Protein AF-A0A530JW94-F1 (afdb_monomer_lite)

Secondary structure (DSSP, 8-state):
-HHHHHHHHHHHHHHHHHHHHHHHHHS-GGGHHHHHHHHHHHHHHIIIIIHHHHHHHHHGGGT--HHHHHHHHH-----HHHHHHHHHHHHTT-TTHHHHHH-

pLDDT: mean 77.03, std 10.89, range [49.16, 93.44]

Radius of gyration: 18.01 Å; chains: 1; bounding box: 40×28×47 Å

Structure (mmCIF, N/CA/C/O backbone):
data_AF-A0A530JW94-F1
#
_entry.id   AF-A0A530JW94-F1
#
loop_
_atom_site.group_PDB
_atom_site.id
_atom_site.type_symbol
_atom_site.label_atom_id
_atom_site.label_alt_id
_atom_site.label_comp_id
_atom_site.label_asym_id
_atom_site.label_entity_id
_atom_site.label_seq_id
_atom_site.pdbx_PDB_ins_code
_atom_site.Cartn_x
_atom_site.Cartn_y
_atom_site.Cartn_z
_atom_site.occupancy
_atom_site.B_iso_or_equiv
_atom_site.auth_seq_id
_atom_site.auth_comp_id
_atom_site.auth_asym_id
_atom_site.auth_atom_id
_atom_site.pdbx_PDB_model_num
ATOM 1 N N . VAL A 1 1 ? 18.805 1.938 25.856 1.00 71.38 1 VAL A N 1
ATOM 2 C CA . VAL A 1 1 ? 17.730 1.459 24.942 1.00 71.38 1 VAL A CA 1
ATOM 3 C C . VAL A 1 1 ? 17.348 2.496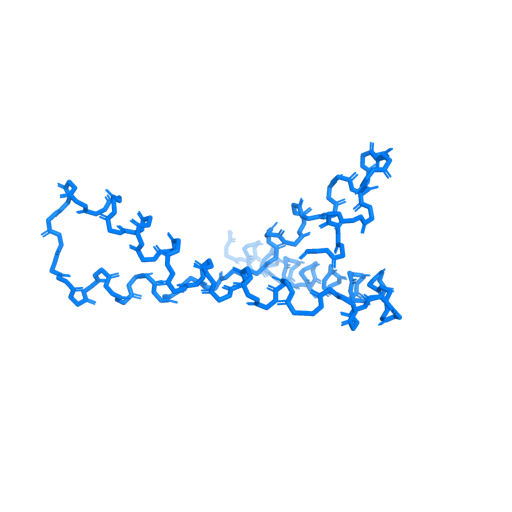 23.882 1.00 71.38 1 VAL A C 1
ATOM 5 O O . VAL A 1 1 ? 17.268 2.139 22.717 1.00 71.38 1 VAL A O 1
ATOM 8 N N . THR A 1 2 ? 17.179 3.778 24.227 1.00 82.81 2 THR A N 1
ATOM 9 C CA . THR A 1 2 ? 16.776 4.837 23.274 1.00 82.81 2 THR A CA 1
ATOM 1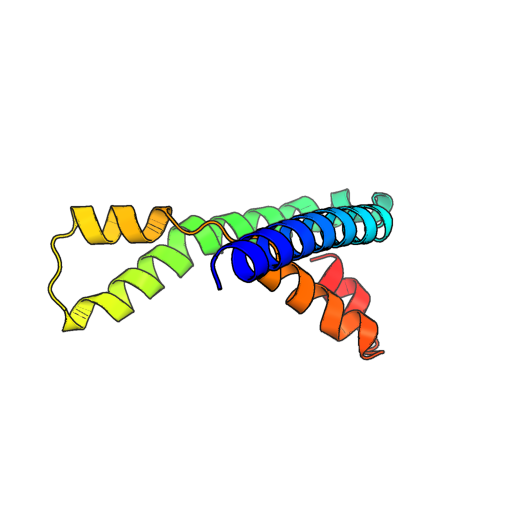0 C C . THR A 1 2 ? 17.756 5.057 22.112 1.00 82.81 2 THR A C 1
ATOM 12 O O . THR A 1 2 ? 17.320 5.248 20.983 1.00 82.81 2 THR A O 1
ATOM 15 N N . ILE A 1 3 ? 19.069 4.971 22.358 1.00 87.12 3 ILE A N 1
ATOM 16 C CA . ILE A 1 3 ? 20.102 5.081 21.307 1.00 87.12 3 ILE A CA 1
ATOM 17 C C . ILE A 1 3 ? 20.033 3.894 20.333 1.00 87.12 3 ILE A C 1
ATOM 19 O O . ILE A 1 3 ? 20.101 4.091 19.125 1.00 87.12 3 ILE A O 1
ATOM 23 N N . LEU A 1 4 ? 19.817 2.678 20.850 1.00 88.94 4 LEU A N 1
ATOM 24 C CA . LEU A 1 4 ? 19.685 1.469 20.033 1.00 88.94 4 LEU A CA 1
ATOM 25 C C . LEU A 1 4 ? 18.449 1.537 19.121 1.00 88.94 4 LEU A C 1
ATOM 27 O O . LEU A 1 4 ? 18.543 1.192 17.949 1.00 88.94 4 LEU A O 1
ATOM 31 N N . LYS A 1 5 ? 17.319 2.051 19.636 1.00 89.88 5 LYS A N 1
ATOM 32 C CA . LYS A 1 5 ? 16.108 2.294 18.833 1.00 89.88 5 LYS A CA 1
ATOM 33 C C . LYS A 1 5 ? 16.373 3.276 17.695 1.00 89.88 5 LYS A C 1
ATOM 35 O O . LYS A 1 5 ? 16.141 2.933 16.549 1.00 89.88 5 LYS A O 1
ATOM 40 N N . ARG A 1 6 ? 16.960 4.442 17.989 1.00 87.50 6 ARG A N 1
ATOM 41 C CA . ARG A 1 6 ? 17.280 5.445 16.956 1.00 87.50 6 ARG A CA 1
ATOM 42 C C . ARG A 1 6 ? 18.225 4.907 15.881 1.00 87.50 6 ARG A C 1
ATOM 44 O O . ARG A 1 6 ? 18.057 5.229 14.710 1.00 87.50 6 ARG A O 1
ATOM 51 N N . PHE A 1 7 ? 19.200 4.087 16.272 1.00 92.12 7 PHE A N 1
ATOM 52 C CA . PHE A 1 7 ? 20.094 3.431 15.321 1.00 92.12 7 PHE A CA 1
ATOM 53 C C . PHE A 1 7 ? 19.343 2.426 14.435 1.00 92.12 7 PHE A C 1
ATOM 55 O O . PHE A 1 7 ? 19.487 2.459 13.216 1.00 92.12 7 PHE A O 1
ATOM 62 N N . GLN A 1 8 ? 18.500 1.572 15.024 1.00 92.81 8 GLN A N 1
ATOM 63 C CA . GLN A 1 8 ? 17.699 0.601 14.275 1.00 92.81 8 GLN A CA 1
ATOM 64 C C . GLN A 1 8 ? 16.669 1.279 13.360 1.00 92.81 8 GLN A C 1
ATOM 66 O O . GLN A 1 8 ? 16.483 0.828 12.231 1.00 92.81 8 GLN A O 1
ATOM 71 N N . ASP A 1 9 ? 16.057 2.380 13.795 1.00 90.94 9 ASP A N 1
ATOM 72 C CA . ASP A 1 9 ? 15.134 3.181 12.985 1.00 90.94 9 ASP A CA 1
ATOM 73 C C . ASP A 1 9 ? 15.856 3.784 11.771 1.00 90.94 9 ASP A C 1
ATOM 75 O O . ASP A 1 9 ? 15.388 3.647 10.641 1.00 90.94 9 ASP A O 1
ATOM 79 N N . GLY A 1 10 ? 17.042 4.373 11.979 1.00 92.19 10 GLY A N 1
ATOM 80 C CA . GLY A 1 10 ? 17.872 4.909 10.896 1.00 92.19 10 GLY A CA 1
ATOM 81 C C . GLY A 1 10 ? 18.306 3.835 9.893 1.00 92.19 10 GLY A C 1
ATOM 82 O O . GLY A 1 10 ? 18.181 4.029 8.684 1.00 92.19 10 GLY A O 1
ATOM 83 N N . MET A 1 11 ? 18.740 2.671 10.386 1.00 93.38 11 MET A N 1
ATOM 84 C CA . MET A 1 11 ? 19.082 1.512 9.551 1.00 93.38 11 MET A CA 1
ATOM 85 C C . MET A 1 11 ? 17.875 0.994 8.759 1.00 93.38 11 MET A C 1
ATOM 87 O O . MET A 1 11 ? 18.007 0.672 7.581 1.00 93.38 11 MET A O 1
ATOM 91 N N . SER A 1 12 ? 16.694 0.940 9.379 1.00 89.38 12 SER A N 1
ATOM 92 C CA . SER A 1 12 ? 15.459 0.478 8.728 1.00 89.38 12 SER A CA 1
ATOM 93 C C . SER A 1 12 ? 15.019 1.441 7.629 1.00 89.38 12 SER A C 1
ATOM 95 O O . SER A 1 12 ? 14.622 1.009 6.549 1.00 89.38 12 SER A O 1
ATOM 97 N N . TRP A 1 13 ? 15.145 2.747 7.872 1.00 90.81 13 TRP A N 1
ATOM 98 C CA . TRP A 1 13 ? 14.854 3.770 6.874 1.00 90.81 13 TRP A CA 1
ATOM 99 C C . TRP A 1 13 ? 15.812 3.693 5.681 1.00 90.81 13 TRP A C 1
ATOM 101 O O . TRP A 1 13 ? 15.365 3.708 4.534 1.00 90.81 13 TRP A O 1
ATOM 111 N N . LEU A 1 14 ? 17.113 3.511 5.932 1.00 93.44 14 LEU A N 1
ATOM 112 C CA . LEU A 1 14 ? 18.101 3.308 4.872 1.00 93.44 14 LEU A CA 1
ATOM 113 C C . LEU A 1 14 ? 17.814 2.033 4.064 1.00 93.44 14 LEU A C 1
ATOM 115 O O . LEU A 1 14 ? 17.803 2.075 2.834 1.00 93.44 14 LEU A O 1
ATOM 119 N N . ALA A 1 15 ? 17.526 0.915 4.737 1.00 89.75 15 ALA A N 1
ATOM 120 C CA . ALA A 1 15 ? 17.158 -0.339 4.083 1.00 89.75 15 ALA A CA 1
ATOM 121 C C . ALA A 1 15 ? 15.895 -0.184 3.221 1.00 89.75 15 ALA A C 1
ATOM 123 O O . ALA A 1 15 ? 15.845 -0.701 2.106 1.00 89.75 15 ALA A O 1
ATOM 124 N N . GLN A 1 16 ? 14.905 0.580 3.692 1.00 87.50 16 GLN A N 1
ATOM 125 C CA . GLN A 1 16 ? 13.700 0.883 2.927 1.00 87.50 16 GLN A CA 1
ATOM 126 C C . GLN A 1 16 ? 14.023 1.674 1.649 1.00 87.50 16 GLN A C 1
ATOM 128 O O . GLN A 1 16 ? 13.511 1.325 0.587 1.00 87.50 16 GLN A O 1
ATOM 133 N N . ILE A 1 17 ? 14.890 2.691 1.717 1.00 88.94 17 ILE A N 1
ATOM 134 C CA . ILE A 1 17 ? 15.327 3.456 0.534 1.00 88.94 17 ILE A CA 1
ATOM 135 C C . ILE A 1 17 ? 16.036 2.546 -0.472 1.00 88.94 17 ILE A C 1
ATOM 137 O O . ILE A 1 17 ? 15.690 2.551 -1.653 1.00 88.94 17 ILE A O 1
ATOM 141 N N . ILE A 1 18 ? 16.998 1.745 -0.005 1.00 90.00 18 ILE A N 1
ATOM 142 C CA . ILE A 1 18 ? 17.762 0.818 -0.852 1.00 90.00 18 ILE A CA 1
ATOM 143 C C . ILE A 1 18 ? 16.819 -0.162 -1.552 1.00 90.00 18 ILE A C 1
ATOM 145 O O . ILE A 1 18 ? 16.934 -0.390 -2.754 1.00 90.00 18 ILE A O 1
ATOM 149 N N . MET A 1 19 ? 15.852 -0.706 -0.820 1.00 86.81 19 MET A N 1
ATOM 150 C CA . MET A 1 19 ? 14.868 -1.633 -1.357 1.00 86.81 19 MET A CA 1
ATOM 151 C C . MET A 1 19 ? 14.029 -0.995 -2.470 1.00 86.81 19 MET A C 1
ATOM 153 O O . MET A 1 19 ? 13.914 -1.573 -3.549 1.00 86.81 19 MET A O 1
ATOM 157 N N . PHE A 1 20 ? 13.489 0.208 -2.249 1.00 85.81 20 PHE A N 1
ATOM 158 C CA . PHE A 1 20 ? 12.744 0.933 -3.283 1.00 85.81 20 PHE A CA 1
ATOM 159 C C . PHE A 1 20 ? 13.601 1.231 -4.519 1.00 85.81 20 PHE A C 1
ATOM 161 O O . PHE A 1 20 ? 13.116 1.090 -5.640 1.00 85.81 20 PHE A O 1
ATOM 168 N N . LEU A 1 21 ? 14.874 1.591 -4.327 1.00 89.19 21 LEU A N 1
ATOM 169 C CA . LEU A 1 21 ? 15.806 1.860 -5.421 1.00 89.19 21 LEU A CA 1
ATOM 170 C C . LEU A 1 21 ? 16.071 0.608 -6.271 1.00 89.19 21 LEU A C 1
ATOM 172 O O . LEU A 1 21 ? 15.967 0.666 -7.495 1.00 89.19 21 LEU A O 1
ATOM 176 N N . ILE A 1 22 ? 16.374 -0.527 -5.631 1.00 85.81 22 ILE A N 1
ATOM 177 C CA . ILE A 1 22 ? 16.630 -1.801 -6.322 1.00 85.81 22 ILE A CA 1
ATOM 178 C C . ILE A 1 22 ? 15.390 -2.246 -7.098 1.00 85.81 22 ILE A C 1
ATOM 180 O O . ILE A 1 22 ? 15.500 -2.649 -8.252 1.00 85.81 22 ILE A O 1
ATOM 184 N N . LEU A 1 23 ? 14.204 -2.145 -6.496 1.00 81.50 23 LEU A N 1
ATOM 185 C CA . LEU A 1 23 ? 12.949 -2.518 -7.149 1.00 81.50 23 LEU A CA 1
ATOM 186 C C . LEU A 1 23 ? 12.639 -1.632 -8.357 1.00 81.50 23 LEU A C 1
ATOM 188 O O . LEU A 1 23 ? 12.235 -2.147 -9.396 1.00 81.50 23 LEU A O 1
ATOM 192 N N . GLY A 1 24 ? 12.874 -0.322 -8.246 1.00 81.56 24 GLY A N 1
ATOM 193 C CA . GLY A 1 24 ? 12.740 0.604 -9.370 1.00 81.56 24 GLY A CA 1
ATOM 194 C C . GLY A 1 24 ? 13.700 0.281 -10.514 1.00 81.56 24 GLY A C 1
ATOM 195 O O . GLY A 1 24 ? 13.314 0.366 -11.674 1.00 81.56 24 GLY A O 1
ATOM 196 N N . LEU A 1 25 ? 14.923 -0.155 -10.196 1.00 82.56 25 LEU A N 1
ATOM 197 C CA . LEU A 1 25 ? 15.898 -0.602 -11.192 1.00 82.56 25 LEU A CA 1
ATOM 198 C C . LEU A 1 25 ? 15.517 -1.950 -11.830 1.00 82.56 25 LEU A C 1
ATOM 200 O O . LEU A 1 25 ? 15.814 -2.183 -12.999 1.00 82.56 25 LEU A O 1
ATOM 204 N N . PHE A 1 26 ? 14.868 -2.836 -11.073 1.00 77.88 26 PHE A N 1
ATOM 205 C CA . PHE A 1 26 ? 14.428 -4.152 -11.543 1.00 77.88 26 PHE A CA 1
ATOM 206 C C . PHE A 1 26 ? 13.149 -4.089 -12.396 1.00 77.88 26 PHE A C 1
ATOM 208 O O . PHE A 1 26 ? 12.887 -4.970 -13.220 1.00 77.88 26 PHE A O 1
ATOM 215 N N . ALA A 1 27 ? 12.345 -3.039 -12.218 1.00 74.06 27 ALA A N 1
ATOM 216 C CA . ALA A 1 27 ? 11.160 -2.786 -13.020 1.00 74.06 27 ALA A CA 1
ATOM 217 C C . ALA A 1 27 ? 11.547 -2.543 -14.489 1.00 74.06 27 ALA A C 1
ATOM 219 O O . ALA A 1 27 ? 12.342 -1.664 -14.803 1.00 74.06 27 ALA A O 1
ATOM 220 N N . THR A 1 28 ? 10.981 -3.329 -15.412 1.00 73.12 28 THR A N 1
ATOM 221 C CA . THR A 1 28 ? 11.256 -3.203 -16.852 1.00 73.12 28 THR A CA 1
ATOM 222 C C . THR A 1 28 ? 10.239 -2.245 -17.496 1.00 73.12 28 THR A C 1
ATOM 224 O O . THR A 1 28 ? 9.107 -2.662 -17.748 1.00 73.12 28 THR A O 1
ATOM 227 N N . PRO A 1 29 ? 10.596 -0.981 -17.807 1.00 67.94 29 PRO A N 1
ATOM 228 C CA . PRO A 1 29 ? 9.637 0.055 -18.215 1.00 67.94 29 PRO A CA 1
ATOM 229 C C . PRO A 1 29 ? 8.926 -0.232 -19.545 1.00 67.94 29 PRO A C 1
ATOM 231 O O . PRO A 1 29 ? 7.839 0.286 -19.785 1.00 67.94 29 PRO A O 1
ATOM 234 N N . SER A 1 30 ? 9.491 -1.084 -20.406 1.00 70.81 30 SER A N 1
ATOM 235 C CA . SER A 1 30 ? 8.915 -1.402 -21.719 1.00 70.81 30 SER A CA 1
ATOM 236 C C . SER A 1 30 ? 7.620 -2.218 -21.663 1.00 70.81 30 SER A C 1
ATOM 238 O O . SER A 1 30 ? 6.897 -2.259 -22.655 1.00 70.81 30 SER A O 1
ATOM 240 N N . GLN A 1 31 ? 7.296 -2.847 -20.529 1.00 67.56 31 GLN A N 1
ATOM 241 C CA . GLN A 1 31 ? 6.076 -3.649 -20.379 1.00 67.56 31 GLN A CA 1
ATOM 242 C C . GLN A 1 31 ? 4.966 -2.961 -19.570 1.00 67.56 31 GLN A C 1
ATOM 244 O O . GLN A 1 31 ? 3.833 -3.439 -19.562 1.00 67.56 31 GLN A O 1
ATOM 249 N N . PHE A 1 32 ? 5.252 -1.807 -18.963 1.00 68.50 32 PHE A N 1
ATOM 250 C CA . PHE A 1 32 ? 4.269 -1.022 -18.211 1.00 68.50 32 PHE A CA 1
ATOM 251 C C . PHE A 1 32 ? 3.052 -0.578 -19.039 1.00 68.50 32 PHE A C 1
ATOM 253 O O . PHE A 1 32 ? 1.943 -0.671 -18.517 1.00 68.50 32 PHE A O 1
ATOM 260 N N . PRO A 1 33 ? 3.178 -0.134 -20.309 1.00 74.31 33 PRO A N 1
ATOM 261 C CA . PRO A 1 33 ? 2.030 0.395 -21.050 1.00 74.31 33 PRO A CA 1
ATOM 262 C C . PRO A 1 33 ? 0.915 -0.634 -21.263 1.00 74.31 33 PRO A C 1
ATOM 264 O O . PRO A 1 33 ? -0.259 -0.274 -21.262 1.00 74.31 33 PRO A O 1
ATOM 267 N N . ALA A 1 34 ? 1.275 -1.914 -21.410 1.00 75.19 34 ALA A N 1
ATOM 268 C CA . ALA A 1 34 ? 0.318 -2.997 -21.621 1.00 75.19 34 ALA A CA 1
ATOM 269 C C . ALA A 1 34 ? -0.463 -3.363 -20.345 1.00 75.19 34 ALA A C 1
ATOM 271 O O . ALA A 1 34 ? -1.571 -3.887 -20.433 1.00 75.19 34 ALA A O 1
ATOM 272 N N . ILE A 1 35 ? 0.101 -3.080 -19.167 1.00 73.56 35 ILE A N 1
ATOM 273 C CA . ILE A 1 35 ? -0.418 -3.553 -17.873 1.00 73.56 35 ILE A CA 1
ATOM 274 C C . ILE A 1 35 ? -0.922 -2.393 -17.005 1.00 73.56 35 ILE A C 1
ATOM 276 O O . ILE A 1 35 ? -1.642 -2.595 -16.031 1.00 73.56 35 ILE A O 1
ATOM 280 N N . LEU A 1 36 ? -0.651 -1.153 -17.417 1.00 79.75 36 LEU A N 1
ATOM 281 C CA . LEU A 1 36 ? -1.090 0.058 -16.733 1.00 79.75 36 LEU A CA 1
ATOM 282 C C . LEU A 1 36 ? -2.606 0.076 -16.496 1.00 79.75 36 LEU A C 1
ATOM 284 O O . LEU A 1 36 ? -3.049 0.381 -15.395 1.00 79.75 36 LEU A O 1
ATOM 288 N N . VAL A 1 37 ? -3.405 -0.269 -17.508 1.00 83.06 37 VAL A N 1
ATOM 289 C CA . VAL A 1 37 ? -4.873 -0.248 -17.409 1.00 83.06 37 VAL A CA 1
ATOM 290 C C . VAL A 1 37 ? -5.398 -1.259 -16.376 1.00 83.06 37 VAL A C 1
ATOM 292 O O . VAL A 1 37 ? -6.094 -0.829 -15.452 1.00 83.06 37 VAL A O 1
ATOM 295 N N . PRO A 1 38 ? -5.081 -2.569 -16.461 1.00 81.31 38 PRO A N 1
ATOM 296 C CA . PRO A 1 38 ? -5.531 -3.528 -15.454 1.00 81.31 38 PRO A CA 1
ATOM 297 C C . PRO A 1 38 ? -4.957 -3.241 -14.061 1.00 81.31 38 PRO A C 1
ATOM 299 O O . PRO A 1 38 ? -5.709 -3.332 -13.092 1.00 81.31 38 PRO A O 1
ATOM 302 N N . ALA A 1 39 ? -3.692 -2.819 -13.944 1.00 81.12 39 ALA A N 1
ATOM 303 C CA . ALA A 1 39 ? -3.073 -2.490 -12.657 1.00 81.12 39 ALA A CA 1
ATOM 304 C C . ALA A 1 39 ? -3.746 -1.285 -11.978 1.00 81.12 39 ALA A C 1
ATOM 306 O O . ALA A 1 39 ? -4.042 -1.321 -10.782 1.00 81.12 39 ALA A O 1
ATOM 307 N N . VAL A 1 40 ? -4.058 -0.227 -12.738 1.00 85.25 40 VAL A N 1
ATOM 308 C CA . VAL A 1 40 ? -4.765 0.952 -12.215 1.00 85.25 40 VAL A CA 1
ATOM 309 C C . VAL A 1 40 ? -6.186 0.592 -11.795 1.00 85.25 40 VAL A C 1
ATOM 311 O O . VAL A 1 40 ? -6.608 0.993 -10.711 1.00 85.25 40 VAL A O 1
ATOM 314 N N . LEU A 1 41 ? -6.915 -0.193 -12.595 1.00 88.56 41 LEU A N 1
ATOM 315 C CA . LEU A 1 41 ? -8.263 -0.648 -12.236 1.00 88.56 41 LEU A CA 1
ATOM 316 C C . LEU A 1 41 ? -8.261 -1.509 -10.967 1.00 88.56 41 LEU A C 1
ATOM 318 O O . LEU A 1 41 ? -9.092 -1.289 -10.085 1.00 88.56 41 LEU A O 1
ATOM 322 N N . LEU A 1 42 ? -7.309 -2.438 -10.838 1.00 84.88 42 LEU A N 1
ATOM 323 C CA . LEU A 1 42 ? -7.118 -3.239 -9.626 1.00 84.88 42 LEU A CA 1
ATOM 324 C C . LEU A 1 42 ? -6.792 -2.361 -8.419 1.00 84.88 42 LEU A C 1
ATOM 326 O O . LEU A 1 42 ? -7.408 -2.517 -7.365 1.00 84.88 42 LEU A O 1
ATOM 330 N N . GLY A 1 43 ? -5.872 -1.407 -8.570 1.00 83.25 43 GLY A N 1
ATOM 331 C CA . GLY A 1 43 ? -5.528 -0.449 -7.522 1.00 83.25 43 GLY A CA 1
ATOM 332 C C . GLY A 1 43 ? -6.744 0.351 -7.057 1.00 83.25 43 GLY A C 1
ATOM 333 O O . GLY A 1 43 ? -7.014 0.421 -5.858 1.00 83.25 43 GLY A O 1
ATOM 334 N N . LEU A 1 44 ? -7.528 0.884 -7.997 1.00 86.31 44 LEU A N 1
ATOM 335 C CA . LEU A 1 44 ? -8.754 1.627 -7.703 1.00 86.31 44 LEU A CA 1
ATOM 336 C C . LEU A 1 44 ? -9.776 0.745 -6.975 1.00 86.31 44 LEU A C 1
ATOM 338 O O . LEU A 1 44 ? -10.308 1.141 -5.940 1.00 86.31 44 LEU A O 1
ATOM 342 N N . PHE A 1 45 ? -10.006 -0.476 -7.459 1.00 87.88 45 PHE A N 1
ATOM 343 C CA . PHE A 1 45 ? -10.920 -1.422 -6.824 1.00 87.88 45 PHE A CA 1
ATOM 344 C C . PHE A 1 45 ? -10.485 -1.768 -5.394 1.00 87.88 45 PHE A C 1
ATOM 346 O O . PHE A 1 45 ? -11.297 -1.770 -4.466 1.00 87.88 45 PHE A O 1
ATOM 353 N N . LEU A 1 46 ? -9.191 -2.008 -5.181 1.00 83.75 46 LEU A N 1
ATOM 354 C CA . LEU A 1 46 ? -8.656 -2.327 -3.861 1.00 83.75 46 LEU A CA 1
ATOM 355 C C . LEU A 1 46 ? -8.779 -1.150 -2.884 1.00 83.75 46 LEU A C 1
ATOM 357 O O . LEU A 1 46 ? -9.068 -1.372 -1.707 1.00 83.75 46 LEU A O 1
ATOM 361 N N . ILE A 1 47 ? -8.581 0.083 -3.359 1.00 83.56 47 ILE A N 1
ATOM 362 C CA . ILE A 1 47 ? -8.654 1.303 -2.541 1.00 83.56 47 ILE A CA 1
ATOM 363 C C . ILE A 1 47 ? -10.103 1.669 -2.208 1.00 83.56 47 ILE A C 1
ATOM 365 O O . ILE A 1 47 ? -10.397 1.926 -1.044 1.00 83.56 47 ILE A O 1
ATOM 369 N N . PHE A 1 48 ? -10.999 1.690 -3.197 1.00 83.56 48 PHE A N 1
ATOM 370 C CA . PHE A 1 48 ? -12.363 2.209 -3.032 1.00 83.56 48 PHE A CA 1
ATOM 371 C C . PHE A 1 48 ? -13.394 1.152 -2.635 1.00 83.56 48 PHE A C 1
ATOM 373 O O . PHE A 1 48 ? -14.419 1.505 -2.061 1.00 83.56 48 PHE A O 1
ATOM 380 N N . VAL A 1 49 ? -13.150 -0.131 -2.919 1.00 85.25 49 VAL A N 1
ATOM 381 C CA . VAL A 1 49 ? -14.123 -1.203 -2.652 1.00 85.25 49 VAL A CA 1
ATOM 382 C C . VAL A 1 49 ? -13.583 -2.182 -1.623 1.00 85.25 49 VAL A C 1
ATOM 384 O O . VAL A 1 49 ? -14.139 -2.293 -0.531 1.00 85.25 49 VAL A O 1
ATOM 387 N N . ALA A 1 50 ? -12.476 -2.866 -1.925 1.00 84.62 50 ALA A N 1
ATOM 388 C CA . ALA A 1 50 ? -11.999 -3.950 -1.067 1.00 84.62 50 ALA A CA 1
ATOM 389 C C . ALA A 1 50 ? -11.640 -3.450 0.339 1.00 84.62 50 ALA A C 1
ATOM 391 O O . ALA A 1 50 ? -11.964 -4.095 1.335 1.00 84.62 50 ALA A O 1
ATOM 392 N N . ARG A 1 51 ? -10.999 -2.279 0.435 1.00 83.50 51 ARG A N 1
ATOM 393 C CA . ARG A 1 51 ? -10.546 -1.739 1.715 1.00 83.50 51 ARG A CA 1
ATOM 394 C C . ARG A 1 51 ? -11.688 -1.223 2.603 1.00 83.50 51 ARG A C 1
ATOM 396 O O . ARG A 1 51 ? -11.718 -1.646 3.759 1.00 83.50 51 ARG A O 1
ATOM 403 N N . PRO A 1 52 ? -12.638 -0.392 2.131 1.00 82.00 52 PRO A N 1
ATOM 404 C CA . PRO A 1 52 ? -13.777 0.014 2.952 1.00 82.00 52 PRO A CA 1
ATOM 405 C C . PRO A 1 52 ? -14.634 -1.174 3.383 1.00 82.00 52 PRO A C 1
ATOM 407 O O . PRO A 1 52 ? -15.057 -1.219 4.534 1.00 82.00 52 PRO A O 1
ATOM 410 N N . VAL A 1 53 ? -14.818 -2.172 2.510 1.00 85.44 53 VAL A N 1
ATOM 411 C CA . VAL A 1 53 ? -15.563 -3.398 2.838 1.00 85.44 53 VAL A CA 1
ATOM 412 C C . VAL A 1 53 ? -14.846 -4.218 3.909 1.00 85.44 53 VAL A C 1
ATOM 414 O O . VAL A 1 53 ? -15.482 -4.622 4.878 1.00 85.44 53 VAL A O 1
ATOM 417 N N . ALA A 1 54 ? -13.530 -4.421 3.790 1.00 84.38 54 ALA A N 1
ATOM 418 C CA . ALA A 1 54 ? -12.749 -5.145 4.794 1.00 84.38 54 ALA A CA 1
ATOM 419 C C . ALA A 1 54 ? -12.776 -4.441 6.159 1.00 84.38 54 ALA A C 1
ATOM 421 O O . ALA A 1 54 ? -12.978 -5.079 7.189 1.00 84.38 54 ALA A O 1
ATOM 422 N N . VAL A 1 55 ? -12.617 -3.115 6.167 1.00 83.94 55 VAL A N 1
ATOM 423 C CA . VAL A 1 55 ? -12.660 -2.306 7.392 1.00 83.94 55 VAL A CA 1
ATOM 424 C C . VAL A 1 55 ? -14.058 -2.341 8.007 1.00 83.94 55 VAL A C 1
ATOM 426 O O . VAL A 1 55 ? -14.180 -2.559 9.209 1.00 83.94 55 VAL A O 1
ATOM 429 N N . TRP A 1 56 ? -15.110 -2.220 7.194 1.00 83.00 56 TRP A N 1
ATOM 430 C CA . TRP A 1 56 ? -16.491 -2.332 7.655 1.00 83.00 56 TRP A CA 1
ATOM 431 C C . TRP A 1 56 ? -16.771 -3.708 8.267 1.00 83.00 56 TRP A C 1
ATOM 433 O O . TRP A 1 56 ? -17.203 -3.761 9.413 1.00 83.00 56 TRP A O 1
ATOM 443 N N . LEU A 1 57 ? -16.434 -4.807 7.580 1.00 85.00 57 LEU A N 1
ATOM 444 C CA . LEU A 1 57 ? -16.585 -6.180 8.088 1.00 85.00 57 LEU A CA 1
ATOM 445 C C . LEU A 1 57 ? -15.869 -6.397 9.428 1.00 85.00 57 LEU A C 1
ATOM 447 O O . LEU A 1 57 ? -16.449 -6.982 10.341 1.00 85.00 57 LEU A O 1
ATOM 451 N N . CYS A 1 58 ? -14.642 -5.892 9.576 1.00 81.88 58 CYS A N 1
ATOM 452 C CA . CYS A 1 58 ? -13.888 -6.000 10.827 1.00 81.88 58 CYS A CA 1
ATOM 453 C C . CYS A 1 58 ? -14.471 -5.145 11.965 1.00 81.88 58 CYS A C 1
ATOM 455 O O . CYS A 1 58 ? -14.294 -5.486 13.133 1.00 81.88 58 CYS A O 1
ATOM 457 N N . LEU A 1 59 ? -15.160 -4.042 11.649 1.00 79.88 59 LEU A N 1
ATOM 458 C CA . LEU A 1 59 ? -15.726 -3.102 12.628 1.00 79.88 59 LEU A CA 1
ATOM 459 C C . LEU A 1 59 ? -17.214 -3.332 12.931 1.00 79.88 59 LEU A C 1
ATOM 461 O O . LEU A 1 59 ? -17.708 -2.788 13.920 1.00 79.88 59 LEU A O 1
ATOM 465 N N . VAL A 1 60 ? -17.913 -4.176 12.160 1.00 77.50 60 VAL A N 1
ATOM 466 C CA . VAL A 1 60 ? -19.279 -4.654 12.458 1.00 77.50 60 VAL A CA 1
ATOM 467 C C . VAL A 1 60 ? -19.438 -5.113 13.921 1.00 77.50 60 VAL A C 1
ATOM 469 O O . VAL A 1 60 ? -20.389 -4.658 14.561 1.00 77.50 60 VAL A O 1
ATOM 472 N N . PRO A 1 61 ? -18.538 -5.934 14.509 1.00 79.38 61 PRO A N 1
ATOM 473 C CA . PRO A 1 61 ? -18.682 -6.350 15.907 1.00 79.38 61 PRO A CA 1
ATOM 474 C C . PRO A 1 61 ? -18.379 -5.241 16.932 1.00 79.38 61 PRO A C 1
ATOM 476 O O . PRO A 1 61 ? -18.849 -5.328 18.064 1.00 79.38 61 PRO A O 1
ATOM 479 N N . PHE A 1 62 ? -17.644 -4.188 16.559 1.00 75.81 62 PHE A N 1
ATOM 480 C CA . PHE A 1 62 ? -17.195 -3.132 17.479 1.00 75.81 62 PHE A CA 1
ATOM 481 C C . PHE A 1 62 ? -18.120 -1.901 17.536 1.00 75.81 62 PHE A C 1
ATOM 483 O O . PHE A 1 62 ? -17.919 -1.039 18.386 1.00 75.81 62 PHE A O 1
ATOM 490 N N . ARG A 1 63 ? -19.152 -1.818 16.677 1.00 70.38 63 ARG A N 1
ATOM 491 C CA . ARG A 1 63 ? -20.170 -0.739 16.652 1.00 70.38 63 ARG A CA 1
ATOM 492 C C . ARG A 1 63 ? -19.595 0.695 16.655 1.00 70.38 63 ARG A C 1
ATOM 494 O O . ARG A 1 63 ? -20.148 1.577 17.309 1.00 70.38 63 ARG A O 1
ATOM 501 N N . LEU A 1 64 ? -18.514 0.947 15.912 1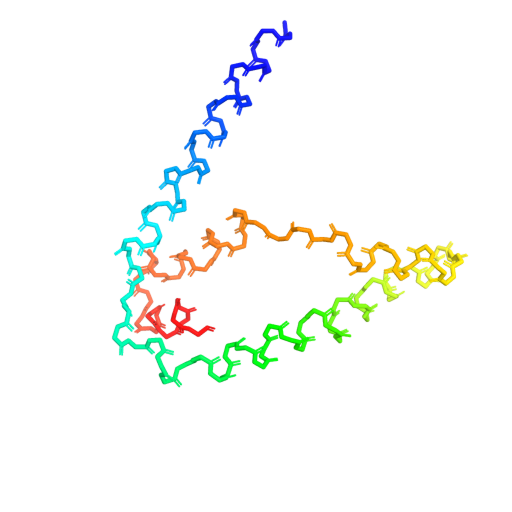.00 71.56 64 LEU A N 1
ATOM 502 C CA . LEU A 1 64 ? -17.943 2.295 15.783 1.00 71.56 64 LEU A CA 1
ATOM 503 C C . LEU A 1 64 ? -18.826 3.238 14.937 1.00 71.56 64 LEU A C 1
ATOM 505 O O . LEU A 1 64 ? -19.530 2.787 14.023 1.00 71.56 64 LEU A O 1
ATOM 509 N N . PRO A 1 65 ? -18.773 4.559 15.188 1.00 76.94 65 PRO A N 1
ATOM 510 C CA . PRO A 1 65 ? -19.498 5.542 14.396 1.00 76.94 65 PRO A CA 1
ATOM 511 C C . PRO A 1 65 ? -18.946 5.609 12.960 1.00 76.94 65 PRO A C 1
ATOM 513 O O . PRO A 1 65 ? -17.739 5.594 12.717 1.00 76.94 65 PRO A O 1
ATOM 516 N N . ARG A 1 66 ? -19.853 5.712 11.978 1.00 76.12 66 ARG A N 1
ATOM 517 C CA . ARG A 1 66 ? -19.551 5.693 10.529 1.00 76.12 66 ARG A CA 1
ATOM 518 C C . ARG A 1 66 ? -18.417 6.643 10.075 1.00 76.12 66 ARG A C 1
ATOM 520 O O . ARG A 1 66 ? -17.662 6.230 9.194 1.00 76.12 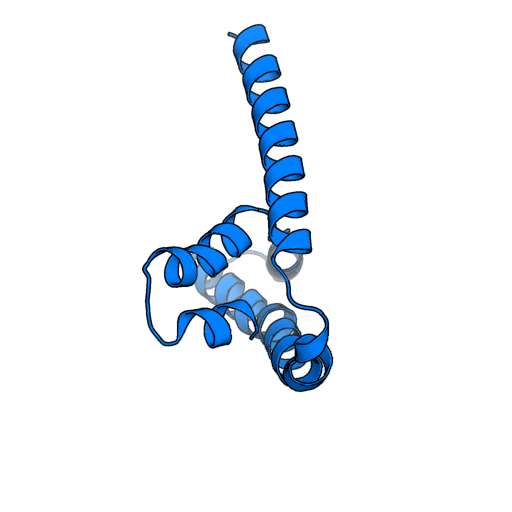66 ARG A O 1
ATOM 527 N N . PRO A 1 67 ? -18.246 7.857 10.643 1.00 76.81 67 PRO A N 1
ATOM 528 C CA . PRO A 1 67 ? -17.140 8.748 10.280 1.00 76.81 67 PRO A CA 1
ATOM 529 C C . PRO A 1 67 ? -15.756 8.181 10.629 1.00 76.81 67 PRO A C 1
ATOM 531 O O . PRO A 1 67 ? -14.816 8.344 9.855 1.00 76.81 67 PRO A O 1
ATOM 534 N N . GLU A 1 68 ? -15.628 7.473 11.754 1.00 77.81 68 GLU A N 1
ATOM 535 C CA . GLU A 1 68 ? -14.360 6.869 12.183 1.00 77.81 68 GLU A CA 1
ATOM 536 C C . GLU A 1 68 ? -13.995 5.673 11.303 1.00 77.81 68 GLU A C 1
ATOM 538 O O . GLU A 1 68 ? -12.846 5.529 10.888 1.00 77.81 68 GLU A O 1
ATOM 543 N N . VAL A 1 69 ? -14.989 4.861 10.929 1.00 78.56 69 VAL A N 1
ATOM 544 C CA . VAL A 1 69 ? -14.808 3.747 9.985 1.00 78.56 69 VAL A CA 1
ATOM 545 C C . VAL A 1 69 ? -14.320 4.268 8.628 1.00 78.56 69 VAL A C 1
ATOM 547 O O . VAL A 1 69 ? -13.376 3.718 8.059 1.00 78.56 69 VAL A O 1
ATOM 550 N N . ALA A 1 70 ? -14.908 5.365 8.133 1.00 77.88 70 ALA A N 1
ATOM 551 C CA . ALA A 1 70 ? -14.481 6.005 6.891 1.00 77.88 70 ALA A CA 1
ATOM 552 C C . ALA A 1 70 ? -13.039 6.535 6.988 1.00 77.88 70 ALA A C 1
ATOM 554 O O . ALA A 1 70 ? -12.230 6.275 6.096 1.00 77.88 70 ALA A O 1
ATOM 555 N N . PHE A 1 71 ? -12.681 7.192 8.094 1.00 78.75 71 PHE A N 1
ATOM 556 C CA . PHE A 1 71 ? -11.328 7.709 8.317 1.00 78.75 71 PHE A CA 1
ATOM 557 C C . PHE A 1 71 ? -10.271 6.593 8.375 1.00 78.75 71 PHE A C 1
ATOM 559 O O . PHE A 1 71 ? -9.263 6.635 7.664 1.00 78.75 71 PHE A O 1
ATOM 566 N N . VAL A 1 72 ? -10.532 5.537 9.150 1.00 77.75 72 VAL A N 1
ATOM 567 C CA . VAL A 1 72 ? -9.643 4.368 9.262 1.00 77.75 72 VAL A CA 1
ATOM 568 C C . VAL A 1 72 ? -9.505 3.651 7.917 1.00 77.75 72 VAL A C 1
ATOM 570 O O . VAL A 1 72 ? -8.404 3.230 7.546 1.00 77.75 72 VAL A O 1
ATOM 573 N N . SER A 1 73 ? -10.584 3.573 7.131 1.00 78.31 73 SER A N 1
ATOM 574 C CA . SER A 1 73 ? -10.547 2.998 5.783 1.00 78.31 73 SER A CA 1
ATOM 575 C C . SER A 1 73 ? -9.668 3.767 4.797 1.00 78.31 73 SER A C 1
ATOM 577 O O . SER A 1 73 ? -9.264 3.179 3.799 1.00 78.31 73 SER A O 1
ATOM 579 N N . TRP A 1 74 ? -9.295 5.018 5.098 1.00 76.56 74 TRP A N 1
ATOM 580 C CA . TRP A 1 74 ? -8.470 5.868 4.233 1.00 76.56 74 TRP A CA 1
ATOM 581 C C . TRP A 1 74 ? -6.998 5.965 4.675 1.00 76.56 74 TRP A C 1
ATOM 583 O O . TRP A 1 74 ? -6.118 5.961 3.823 1.00 76.56 74 TRP A O 1
ATOM 593 N N . VAL A 1 75 ? -6.686 5.878 5.974 1.00 74.38 75 VAL A N 1
ATOM 594 C CA . VAL A 1 75 ? -5.337 6.115 6.572 1.00 74.38 75 VAL A CA 1
ATOM 595 C C . VAL A 1 75 ? -4.212 5.111 6.219 1.00 74.38 75 VAL A C 1
ATOM 597 O O . VAL A 1 75 ? -3.058 5.261 6.605 1.00 74.38 75 VAL A O 1
ATOM 600 N N . GLY A 1 76 ? -4.499 4.070 5.455 1.00 64.25 76 GLY A N 1
ATOM 601 C CA . GLY A 1 76 ? -3.606 2.937 5.209 1.00 64.25 76 GLY A CA 1
ATOM 602 C C . GLY A 1 76 ? -2.585 3.240 4.134 1.00 64.25 76 GLY A C 1
ATOM 603 O O . GLY A 1 76 ? -2.766 2.859 2.979 1.00 64.25 76 GLY A O 1
ATOM 604 N N . LEU A 1 77 ? -1.487 3.867 4.543 1.00 57.62 77 LEU A N 1
ATOM 605 C CA . LEU A 1 77 ? -0.250 3.856 3.780 1.00 57.62 77 LEU A CA 1
ATOM 606 C C . LEU A 1 77 ? 0.237 2.409 3.646 1.00 57.62 77 LEU A C 1
ATOM 608 O O . LEU A 1 77 ? 0.773 1.817 4.582 1.00 57.62 77 LEU A O 1
ATOM 612 N N . ARG A 1 78 ? 0.044 1.821 2.465 1.00 68.06 78 ARG A N 1
ATOM 613 C CA . ARG A 1 78 ? 0.771 0.618 2.054 1.00 68.06 78 ARG A CA 1
ATOM 614 C C . ARG A 1 78 ? 2.127 1.069 1.520 1.00 68.06 78 ARG A C 1
ATOM 616 O O . ARG A 1 78 ? 2.188 1.985 0.711 1.00 68.06 78 ARG A O 1
ATOM 623 N N . GLY A 1 79 ? 3.200 0.455 2.004 1.00 65.75 79 GLY A N 1
ATOM 624 C CA . GLY A 1 79 ? 4.562 0.849 1.649 1.00 65.75 79 GLY A CA 1
ATOM 625 C C . GLY A 1 79 ? 5.440 -0.357 1.360 1.00 65.75 79 GLY A C 1
ATOM 626 O O . GLY A 1 79 ? 5.192 -1.117 0.432 1.00 65.75 79 GLY A O 1
ATOM 627 N N . ALA A 1 80 ? 6.460 -0.542 2.188 1.00 67.81 80 ALA A N 1
ATOM 628 C CA . ALA A 1 80 ? 7.563 -1.456 1.929 1.00 67.81 80 ALA A CA 1
ATOM 629 C C . ALA A 1 80 ? 7.181 -2.951 1.881 1.00 67.81 80 ALA A C 1
ATOM 631 O O . ALA A 1 80 ? 7.609 -3.682 0.990 1.00 67.81 80 ALA A O 1
ATOM 632 N N . VAL A 1 81 ? 6.351 -3.409 2.822 1.00 76.94 81 VAL A N 1
ATOM 633 C CA . VAL 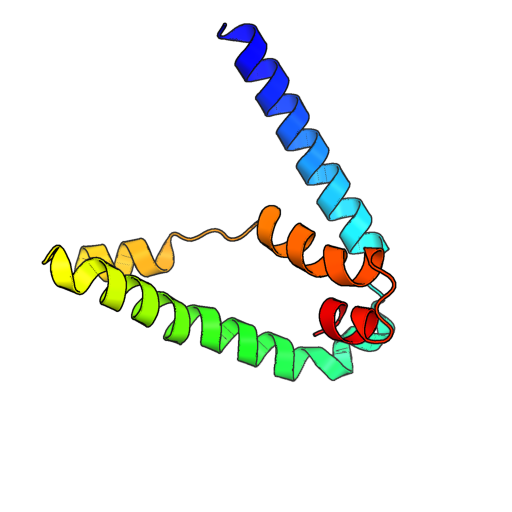A 1 81 ? 6.066 -4.846 3.003 1.00 76.94 81 VAL A CA 1
ATOM 634 C C . VAL A 1 81 ? 5.308 -5.443 1.816 1.00 76.94 81 VAL A C 1
ATOM 636 O O . VAL A 1 81 ? 5.633 -6.536 1.368 1.00 76.94 81 VAL A O 1
ATOM 639 N N . SER A 1 82 ? 4.328 -4.720 1.267 1.00 73.88 82 SER A N 1
ATOM 640 C CA . SER A 1 82 ? 3.535 -5.217 0.134 1.00 73.88 82 SER A CA 1
ATOM 641 C C . SER A 1 82 ? 4.395 -5.467 -1.104 1.00 73.88 82 SER A C 1
ATOM 643 O O . SER A 1 82 ? 4.110 -6.379 -1.869 1.00 73.88 82 SER A O 1
ATOM 645 N N . ILE A 1 83 ? 5.446 -4.667 -1.295 1.00 74.62 83 ILE A N 1
ATOM 646 C CA . ILE A 1 83 ? 6.303 -4.751 -2.478 1.00 74.62 83 ILE A CA 1
ATOM 647 C C . ILE A 1 83 ? 7.342 -5.868 -2.311 1.00 74.62 83 ILE A C 1
ATOM 649 O O . ILE A 1 83 ? 7.634 -6.589 -3.262 1.00 74.62 83 ILE A O 1
ATOM 653 N N . LEU A 1 84 ? 7.820 -6.104 -1.084 1.00 75.69 84 LEU A N 1
ATOM 654 C CA . LEU A 1 84 ? 8.613 -7.297 -0.759 1.00 75.69 84 LEU A CA 1
ATOM 655 C C . LEU A 1 84 ? 7.845 -8.604 -1.012 1.00 75.69 84 LEU A C 1
ATOM 657 O O . LEU A 1 84 ? 8.412 -9.583 -1.502 1.00 75.69 84 LEU A O 1
ATOM 661 N N . LEU A 1 85 ? 6.545 -8.624 -0.711 1.00 76.06 85 LEU A N 1
ATOM 662 C CA . LEU A 1 85 ? 5.688 -9.776 -1.008 1.00 76.06 85 LEU A CA 1
ATOM 663 C C . LEU A 1 85 ? 5.433 -9.960 -2.516 1.00 76.06 85 LEU A C 1
ATOM 665 O O . LEU A 1 85 ? 5.152 -11.069 -2.958 1.00 76.06 85 LEU A O 1
ATOM 669 N N . ALA A 1 86 ? 5.569 -8.904 -3.322 1.00 73.88 86 ALA A N 1
ATOM 670 C CA . ALA A 1 86 ? 5.436 -8.997 -4.775 1.00 73.88 86 ALA A CA 1
ATOM 671 C C . ALA A 1 86 ? 6.683 -9.604 -5.450 1.00 73.88 86 ALA A C 1
ATOM 673 O O . ALA A 1 86 ? 6.561 -10.307 -6.450 1.00 73.88 86 ALA A O 1
ATOM 674 N N . ILE A 1 87 ? 7.888 -9.380 -4.903 1.00 74.38 87 ILE A N 1
ATOM 675 C CA . ILE A 1 87 ? 9.144 -9.920 -5.466 1.00 74.38 87 ILE A CA 1
ATOM 676 C C . ILE A 1 87 ? 9.459 -11.356 -5.013 1.00 74.38 87 ILE A C 1
ATOM 678 O O . ILE A 1 87 ? 10.198 -12.072 -5.684 1.00 74.38 87 ILE A O 1
ATOM 682 N N . THR A 1 88 ? 8.888 -11.819 -3.903 1.00 72.12 88 THR A N 1
ATOM 683 C CA . THR A 1 88 ? 9.095 -13.186 -3.386 1.00 72.12 88 THR A CA 1
ATOM 684 C C . THR A 1 88 ? 8.793 -14.305 -4.396 1.00 72.12 88 THR A C 1
ATOM 686 O O . THR A 1 88 ? 9.631 -15.201 -4.513 1.00 72.12 88 THR A O 1
ATOM 689 N N . PRO A 1 89 ? 7.695 -14.286 -5.184 1.00 67.88 89 PRO A N 1
ATOM 690 C CA . PRO A 1 89 ? 7.475 -15.301 -6.222 1.00 67.88 89 PRO A CA 1
ATOM 691 C C . PRO A 1 89 ? 8.522 -15.259 -7.345 1.00 67.88 89 PRO A C 1
ATOM 693 O O . PRO A 1 89 ? 8.808 -16.287 -7.956 1.00 67.88 89 PRO A O 1
ATOM 696 N N . LEU A 1 90 ? 9.125 -14.094 -7.593 1.00 65.06 90 LEU A N 1
ATOM 697 C CA . LEU A 1 90 ? 10.167 -13.910 -8.600 1.00 65.06 90 LEU A CA 1
ATOM 698 C C . LEU A 1 90 ? 11.523 -14.466 -8.124 1.00 65.06 90 LEU A C 1
ATOM 700 O O . LEU A 1 90 ? 12.259 -15.048 -8.915 1.00 65.06 90 LEU A O 1
ATOM 704 N N . LEU A 1 91 ? 11.811 -14.375 -6.820 1.00 65.06 91 LEU A N 1
ATOM 705 C CA . LEU A 1 91 ? 12.969 -15.020 -6.181 1.00 65.06 91 LEU A CA 1
ATOM 706 C C . LEU A 1 91 ? 12.800 -16.541 -6.038 1.00 65.06 91 LEU A C 1
ATOM 708 O O . LEU A 1 91 ? 13.788 -17.269 -6.043 1.00 65.06 91 LEU A O 1
ATOM 712 N N . GLY A 1 92 ? 11.558 -17.024 -5.936 1.00 67.12 92 GLY A N 1
ATOM 713 C CA . GLY A 1 92 ? 11.222 -18.448 -5.832 1.00 67.12 92 GLY A CA 1
ATOM 714 C C . GLY A 1 92 ? 11.338 -19.248 -7.136 1.00 67.12 92 GLY A C 1
ATOM 715 O O . GLY A 1 92 ? 11.023 -20.434 -7.130 1.00 67.12 92 GLY A O 1
ATOM 716 N N . GLY A 1 93 ? 11.753 -18.629 -8.248 1.00 59.75 93 GLY A N 1
ATOM 717 C CA . GLY A 1 93 ? 11.956 -19.316 -9.531 1.00 59.75 93 GLY A CA 1
ATOM 718 C C . GLY A 1 93 ? 10.674 -19.824 -10.199 1.00 59.75 93 GLY A C 1
ATOM 719 O O . GLY A 1 93 ? 10.742 -20.686 -11.071 1.00 59.75 93 GLY A O 1
ATOM 720 N N . LEU A 1 94 ? 9.502 -19.317 -9.801 1.00 58.78 94 LEU A N 1
ATOM 721 C CA . LEU A 1 94 ? 8.224 -19.710 -10.393 1.00 58.78 94 LEU A CA 1
ATOM 722 C C . LEU A 1 94 ? 8.132 -19.174 -11.830 1.00 58.78 94 LEU A C 1
ATOM 724 O O . LEU A 1 94 ? 8.275 -17.971 -12.049 1.00 58.78 94 LEU A O 1
ATOM 728 N N . GLU A 1 95 ? 7.837 -20.048 -12.800 1.00 55.44 95 GLU A N 1
ATOM 729 C CA . GLU A 1 95 ? 7.791 -19.733 -14.245 1.00 55.44 95 GLU A CA 1
ATOM 730 C C . GLU A 1 95 ? 6.862 -18.551 -14.606 1.00 55.44 95 GLU A C 1
ATOM 732 O O . GLU A 1 95 ? 7.082 -17.874 -15.607 1.00 55.44 95 GLU A O 1
ATOM 737 N N . ASN A 1 96 ? 5.881 -18.220 -13.753 1.00 55.81 96 ASN A N 1
ATOM 738 C CA . ASN A 1 96 ? 4.959 -17.083 -13.920 1.00 55.81 96 ASN A CA 1
ATOM 739 C C . ASN A 1 96 ? 5.316 -15.827 -13.091 1.00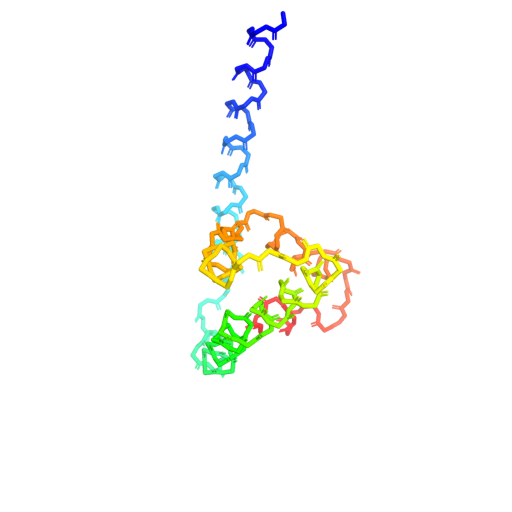 55.81 96 ASN A C 1
ATOM 741 O O . ASN A 1 96 ? 4.555 -14.856 -13.072 1.00 55.81 96 ASN A O 1
ATOM 745 N N . GLY A 1 97 ? 6.463 -15.800 -12.402 1.00 52.69 97 GLY A N 1
ATOM 746 C CA . GLY A 1 97 ? 6.841 -14.720 -11.477 1.00 52.69 97 GLY A CA 1
ATOM 747 C C . GLY A 1 97 ? 6.942 -13.340 -12.134 1.00 52.69 97 GLY A C 1
ATOM 748 O O . GLY A 1 97 ? 6.645 -12.330 -11.503 1.00 52.69 97 GLY A O 1
ATOM 749 N N . ARG A 1 98 ? 7.273 -13.287 -13.430 1.00 53.28 98 ARG A N 1
ATOM 750 C CA . ARG A 1 98 ? 7.365 -12.033 -14.193 1.00 53.28 98 ARG A CA 1
ATOM 751 C C . ARG A 1 98 ? 6.002 -11.404 -14.492 1.00 53.28 98 ARG A C 1
ATOM 753 O O . ARG A 1 98 ? 5.923 -10.188 -14.592 1.00 53.28 98 ARG A O 1
ATOM 760 N N . VAL A 1 99 ? 4.943 -12.209 -14.593 1.00 55.53 99 VAL A N 1
ATOM 761 C CA . VAL A 1 99 ? 3.568 -11.723 -14.802 1.00 55.53 99 VAL A CA 1
ATOM 762 C C . VAL A 1 99 ? 3.000 -11.183 -13.489 1.00 55.53 99 VAL A C 1
ATOM 764 O O . VAL A 1 99 ? 2.385 -10.128 -13.497 1.00 55.53 99 VAL A O 1
ATOM 767 N N . ILE A 1 100 ? 3.288 -11.833 -12.355 1.00 55.19 100 ILE A N 1
ATOM 768 C CA . ILE A 1 100 ? 2.866 -11.390 -11.009 1.00 55.19 100 ILE A CA 1
ATOM 769 C C . ILE A 1 100 ? 3.628 -10.137 -10.551 1.00 55.19 100 ILE A C 1
ATOM 771 O O . ILE A 1 100 ? 3.083 -9.315 -9.829 1.00 55.19 100 ILE A O 1
ATOM 775 N N . PHE A 1 101 ? 4.889 -9.973 -10.960 1.00 51.91 101 PHE A N 1
ATOM 776 C CA . PHE A 1 101 ? 5.673 -8.776 -10.635 1.00 51.91 101 PHE A CA 1
ATOM 777 C C . PHE A 1 101 ? 5.304 -7.562 -11.501 1.00 51.91 101 PHE A C 1
ATOM 779 O O . PHE A 1 101 ? 5.516 -6.425 -11.091 1.00 51.91 101 PHE A O 1
ATOM 786 N N . ASN A 1 102 ? 4.792 -7.802 -12.710 1.00 49.59 102 ASN A N 1
ATOM 787 C CA . ASN A 1 102 ? 4.481 -6.753 -13.679 1.00 49.59 102 ASN A CA 1
ATOM 788 C C . ASN A 1 102 ? 2.977 -6.407 -13.748 1.00 49.59 102 ASN A C 1
ATOM 790 O O . ASN A 1 102 ? 2.636 -5.442 -14.425 1.00 49.59 102 ASN A O 1
ATOM 794 N N . THR A 1 103 ? 2.106 -7.173 -13.069 1.00 49.16 103 THR A N 1
ATOM 795 C CA . THR A 1 103 ? 0.650 -6.941 -12.918 1.00 49.16 103 THR A CA 1
ATOM 796 C C . THR A 1 103 ? 0.326 -6.440 -11.522 1.00 49.16 103 THR A C 1
ATOM 798 O O . THR A 1 103 ? -0.458 -5.471 -11.417 1.00 49.16 103 THR A O 1
#

Sequence (103 aa):
VTILKRFQDGMSWLAQIIMFLILGLFATPSQFPAILVPAVLLGLFLIFVARPVAVWLCLVPFRLPRPEVAFVSWVGLRGAVSILLAITPLLGGLENGRVIFNT

Foldseek 3Di:
DVVVVVVVVVVVVVVQVVQVVVLVVVDDVVCQVVCVVVVVVVVCCCLPPVQLVVLCVVCVVVPDDPVVSVVVSHPDDDGRPVLVVLCVVVVVPPPCSVVSNND